Protein AF-A0A849NPD4-F1 (afdb_monomer_lite)

Structure (mmCIF, N/CA/C/O backbone):
data_AF-A0A849NPD4-F1
#
_entry.id   AF-A0A849NPD4-F1
#
loop_
_atom_site.group_PDB
_atom_site.id
_atom_site.type_symbol
_atom_site.label_atom_id
_atom_site.label_alt_id
_atom_site.label_comp_id
_atom_site.label_asym_id
_atom_site.label_entity_id
_atom_site.label_seq_id
_atom_site.pdbx_PDB_ins_code
_atom_site.Cartn_x
_atom_site.Cartn_y
_atom_site.Cartn_z
_atom_site.occupancy
_atom_site.B_iso_or_equiv
_atom_site.auth_seq_id
_atom_site.auth_comp_id
_atom_site.auth_asym_id
_atom_site.auth_atom_id
_atom_site.pdbx_PDB_model_num
ATOM 1 N N . ASP A 1 1 ? 17.477 3.605 -2.803 1.00 80.06 1 ASP A N 1
ATOM 2 C CA . ASP A 1 1 ? 16.207 3.188 -2.191 1.00 80.06 1 ASP A CA 1
ATOM 3 C C . ASP A 1 1 ? 15.323 2.593 -3.283 1.00 80.06 1 ASP A C 1
ATOM 5 O O . ASP A 1 1 ? 15.224 3.209 -4.337 1.00 80.06 1 ASP A O 1
ATOM 9 N N . MET A 1 2 ? 14.786 1.384 -3.091 1.00 84.69 2 MET A N 1
ATOM 10 C CA . MET A 1 2 ? 13.917 0.718 -4.078 1.00 84.69 2 MET A CA 1
ATOM 11 C C . MET A 1 2 ? 12.436 0.998 -3.852 1.00 84.69 2 MET A C 1
ATOM 13 O O . MET A 1 2 ? 11.646 0.790 -4.763 1.00 84.69 2 MET A O 1
ATOM 17 N N . MET A 1 3 ? 12.047 1.435 -2.655 1.00 86.75 3 MET A N 1
ATOM 18 C CA . MET A 1 3 ? 10.638 1.609 -2.313 1.00 86.75 3 MET A CA 1
ATOM 19 C C . MET A 1 3 ? 10.094 2.930 -2.845 1.00 86.75 3 MET A C 1
ATOM 21 O O . MET A 1 3 ? 8.943 2.983 -3.275 1.00 86.75 3 MET A O 1
ATOM 25 N N . GLU A 1 4 ? 10.919 3.978 -2.854 1.00 88.88 4 GLU A N 1
ATOM 26 C CA . GLU A 1 4 ? 10.524 5.341 -3.232 1.00 88.88 4 GLU A CA 1
ATOM 27 C C . GLU A 1 4 ? 9.765 5.448 -4.570 1.00 88.88 4 GLU A C 1
ATOM 29 O O . GLU A 1 4 ? 8.689 6.053 -4.578 1.00 88.88 4 GLU A O 1
ATOM 34 N N . PRO A 1 5 ? 10.190 4.799 -5.675 1.00 88.25 5 PRO A N 1
ATOM 35 C CA . PRO A 1 5 ? 9.451 4.845 -6.941 1.00 88.25 5 PRO A CA 1
ATOM 36 C C . PRO A 1 5 ? 8.030 4.269 -6.863 1.00 88.25 5 PRO A C 1
ATOM 38 O O . PRO A 1 5 ? 7.179 4.619 -7.681 1.00 88.25 5 PRO A O 1
ATOM 41 N N . TYR A 1 6 ? 7.756 3.395 -5.889 1.00 89.25 6 TYR A N 1
ATOM 42 C CA . TYR A 1 6 ? 6.475 2.703 -5.763 1.00 89.25 6 TYR A CA 1
ATOM 43 C C . TYR A 1 6 ? 5.534 3.326 -4.729 1.00 89.25 6 TYR A C 1
ATOM 45 O O . TYR A 1 6 ? 4.329 3.078 -4.791 1.00 89.25 6 TYR A O 1
ATOM 53 N N . ARG A 1 7 ? 6.030 4.161 -3.805 1.00 89.44 7 ARG A N 1
ATOM 54 C CA . ARG A 1 7 ? 5.213 4.730 -2.714 1.00 89.44 7 ARG A CA 1
ATOM 55 C C . ARG A 1 7 ? 3.984 5.471 -3.237 1.00 89.44 7 ARG A C 1
ATOM 57 O O . ARG A 1 7 ? 2.857 5.078 -2.945 1.00 89.44 7 ARG A O 1
ATOM 64 N N . VAL A 1 8 ? 4.193 6.469 -4.091 1.00 89.50 8 VAL A N 1
ATOM 65 C CA . VAL A 1 8 ? 3.104 7.288 -4.644 1.00 89.50 8 VAL A CA 1
ATOM 66 C C . VAL A 1 8 ? 2.180 6.491 -5.584 1.00 89.50 8 VAL A C 1
ATOM 68 O O . VAL A 1 8 ? 0.963 6.473 -5.363 1.00 89.50 8 VAL A O 1
ATOM 71 N N . PRO A 1 9 ? 2.681 5.816 -6.640 1.00 87.56 9 PRO A N 1
ATOM 72 C CA . PRO A 1 9 ? 1.796 5.170 -7.607 1.00 87.56 9 PRO A CA 1
ATOM 73 C C . PRO A 1 9 ? 1.086 3.924 -7.061 1.00 87.56 9 PRO A C 1
ATOM 75 O O . PRO A 1 9 ? -0.017 3.607 -7.525 1.00 87.56 9 PRO A O 1
ATOM 78 N N . PHE A 1 10 ? 1.669 3.229 -6.078 1.00 87.81 10 PHE A N 1
ATOM 79 C CA . PHE A 1 10 ? 1.086 2.000 -5.543 1.00 87.81 10 PHE A CA 1
ATOM 80 C C . PHE A 1 10 ? 0.393 2.210 -4.209 1.00 87.81 10 PHE A C 1
ATOM 82 O O . PHE A 1 10 ? -0.785 1.875 -4.127 1.00 87.81 10 PHE A O 1
ATOM 89 N N . VAL A 1 11 ? 1.066 2.766 -3.203 1.00 91.12 11 VAL A N 1
ATOM 90 C CA . VAL A 1 11 ? 0.513 2.866 -1.846 1.00 91.12 11 VAL A CA 1
ATOM 91 C C . VAL A 1 11 ? -0.432 4.058 -1.731 1.00 91.12 11 VAL A C 1
ATOM 93 O O . VAL A 1 11 ? -1.616 3.865 -1.455 1.00 91.12 11 VAL A O 1
ATOM 96 N N . ASP A 1 12 ? 0.039 5.271 -2.019 1.00 94.00 12 ASP A N 1
ATOM 97 C CA . ASP A 1 12 ? -0.737 6.490 -1.755 1.00 94.00 12 ASP A CA 1
ATOM 98 C C . ASP A 1 12 ? -2.017 6.533 -2.591 1.00 94.00 12 ASP A C 1
ATOM 100 O O . ASP A 1 12 ? -3.113 6.738 -2.067 1.00 94.00 12 ASP A O 1
ATOM 104 N N . ARG A 1 13 ? -1.914 6.251 -3.897 1.00 93.31 13 ARG A N 1
ATOM 105 C CA . ARG A 1 13 ? -3.090 6.187 -4.781 1.00 93.31 13 ARG A CA 1
ATOM 106 C C . ARG A 1 13 ? -4.098 5.125 -4.350 1.00 93.31 13 ARG A C 1
ATO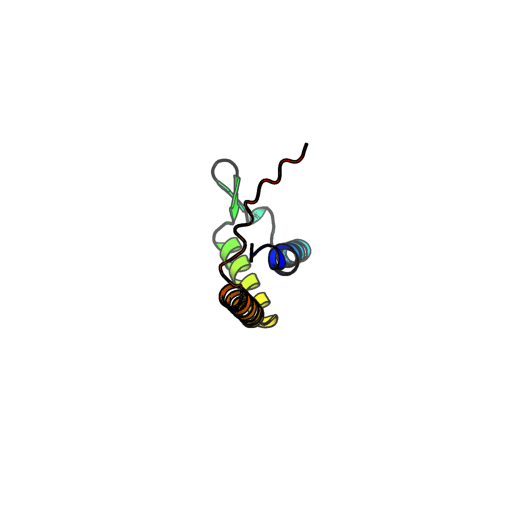M 108 O O . ARG A 1 13 ? -5.301 5.334 -4.505 1.00 93.31 13 ARG A O 1
ATOM 115 N N . TRP A 1 14 ? -3.635 3.993 -3.825 1.00 94.25 14 TRP A N 1
ATOM 116 C CA . TRP A 1 14 ? -4.527 2.953 -3.322 1.00 94.25 14 TRP A CA 1
ATOM 117 C C . TRP A 1 14 ? -5.248 3.402 -2.049 1.00 94.25 14 TRP A C 1
ATOM 119 O O . TRP A 1 14 ? -6.473 3.295 -1.986 1.00 94.25 14 TRP A O 1
ATOM 129 N N . VAL A 1 15 ? -4.528 3.973 -1.079 1.00 94.19 15 VAL A N 1
ATOM 130 C CA . VAL A 1 15 ? -5.123 4.500 0.158 1.00 94.19 15 VAL A CA 1
ATOM 131 C C . VAL A 1 15 ? -6.139 5.601 -0.155 1.00 94.19 15 VAL A C 1
ATOM 133 O O . VAL A 1 15 ? -7.264 5.553 0.340 1.00 94.19 15 VAL A O 1
ATOM 136 N N . LEU A 1 16 ? -5.801 6.542 -1.041 1.00 94.25 16 LEU A N 1
ATOM 137 C CA . LEU A 1 16 ? -6.723 7.596 -1.472 1.00 94.25 16 LEU A CA 1
ATOM 138 C C . LEU A 1 16 ? -7.990 7.026 -2.122 1.00 94.25 16 LEU A C 1
ATOM 140 O O . LEU A 1 16 ? -9.094 7.476 -1.810 1.00 94.25 16 LEU A O 1
ATOM 144 N N . ALA A 1 17 ? -7.866 6.005 -2.975 1.00 92.94 17 ALA A N 1
ATOM 145 C CA . ALA A 1 17 ? -9.021 5.341 -3.578 1.00 92.94 17 ALA A CA 1
ATOM 146 C C . ALA A 1 17 ? -9.906 4.643 -2.529 1.00 92.94 17 ALA A C 1
ATOM 148 O O . ALA A 1 17 ? -11.134 4.718 -2.610 1.00 92.94 17 ALA A O 1
ATOM 149 N N . MET A 1 18 ? -9.302 4.001 -1.526 1.00 92.62 18 MET A N 1
ATOM 150 C CA . MET A 1 18 ? -10.020 3.361 -0.419 1.00 92.62 18 MET A CA 1
ATOM 151 C C . MET A 1 18 ? -10.783 4.387 0.433 1.00 92.62 18 MET A C 1
ATOM 153 O O . MET A 1 18 ? -11.937 4.144 0.798 1.00 92.62 18 MET A O 1
ATOM 157 N N . CYS A 1 19 ? -10.173 5.544 0.711 1.00 92.69 19 CYS A N 1
ATOM 158 C CA . CYS A 1 19 ? -10.813 6.655 1.416 1.00 92.69 19 CYS A CA 1
ATOM 159 C C . CYS A 1 19 ? -11.978 7.240 0.607 1.00 92.69 19 CYS A C 1
ATOM 161 O O . CYS A 1 19 ? -13.083 7.368 1.132 1.00 92.69 19 CYS A O 1
ATOM 163 N N . HIS A 1 20 ? -11.770 7.519 -0.686 1.00 94.25 20 HIS A N 1
ATOM 164 C CA . HIS A 1 20 ? -12.817 8.031 -1.580 1.00 94.25 20 HIS A CA 1
ATOM 165 C C . HIS A 1 20 ? -14.031 7.092 -1.599 1.00 94.25 20 HIS A C 1
ATOM 167 O O . HIS A 1 20 ? -15.173 7.527 -1.461 1.00 94.25 20 HIS A O 1
ATOM 173 N N . ARG A 1 21 ? -13.794 5.779 -1.709 1.00 92.94 21 ARG A N 1
ATOM 174 C CA . ARG A 1 21 ? -14.846 4.748 -1.746 1.00 92.94 21 ARG A CA 1
ATOM 175 C C . ARG A 1 21 ? -15.457 4.439 -0.377 1.00 92.94 21 ARG A C 1
ATOM 177 O O . ARG A 1 21 ? -16.270 3.523 -0.280 1.00 92.94 21 ARG A O 1
ATOM 184 N N . ARG A 1 22 ? -15.061 5.156 0.683 1.00 91.31 22 ARG A N 1
ATOM 185 C CA . ARG A 1 22 ? -15.478 4.914 2.077 1.00 91.31 22 ARG A CA 1
ATOM 186 C C . ARG A 1 22 ? -15.229 3.472 2.545 1.00 91.31 22 ARG A C 1
ATOM 188 O O . ARG A 1 22 ? -15.928 2.972 3.424 1.00 91.31 22 ARG A O 1
ATOM 195 N N . GLN A 1 23 ? -14.238 2.800 1.957 1.00 89.50 23 GLN A N 1
ATOM 196 C CA . GLN A 1 23 ? -13.816 1.445 2.333 1.00 89.50 23 GLN A CA 1
ATOM 197 C C . GLN A 1 23 ? -12.904 1.463 3.567 1.00 89.50 23 GLN A C 1
ATOM 199 O O . GLN A 1 23 ? -12.824 0.473 4.295 1.00 89.50 23 GLN A O 1
ATOM 204 N N . ILE A 1 24 ? -12.261 2.605 3.820 1.00 89.56 24 ILE A N 1
ATOM 205 C CA . ILE A 1 24 ? -11.609 2.955 5.082 1.00 89.56 24 ILE A CA 1
ATOM 206 C C . ILE A 1 24 ? -12.409 4.097 5.704 1.00 89.56 24 ILE A C 1
ATOM 208 O O . ILE A 1 24 ? -12.764 5.062 5.026 1.00 89.56 24 ILE A O 1
ATOM 212 N N . ARG A 1 25 ? -12.712 3.968 6.993 1.00 91.12 25 ARG A N 1
ATOM 213 C CA . ARG A 1 25 ? -13.512 4.910 7.778 1.00 91.12 25 ARG A CA 1
ATOM 214 C C . ARG A 1 25 ? -12.875 5.069 9.165 1.00 91.12 25 ARG A C 1
ATOM 216 O O . ARG A 1 25 ? -12.206 4.133 9.609 1.00 91.12 25 ARG A O 1
ATOM 223 N N . PRO A 1 26 ? -13.075 6.205 9.860 1.00 93.56 26 PRO A N 1
ATOM 224 C CA . PRO A 1 26 ? -12.489 6.434 11.187 1.00 93.56 26 PRO A CA 1
ATOM 225 C C . PRO A 1 26 ? -12.881 5.381 12.237 1.00 93.56 26 PRO A C 1
ATOM 227 O O . PRO A 1 26 ? -12.067 5.011 13.076 1.00 93.56 26 PRO A O 1
ATOM 230 N N . ASP A 1 27 ? -14.097 4.835 12.145 1.00 94.56 27 ASP A N 1
ATOM 231 C CA . ASP A 1 27 ? -14.597 3.734 12.987 1.00 94.56 27 ASP A CA 1
ATOM 232 C C . ASP A 1 27 ? -13.777 2.432 12.854 1.00 94.56 27 ASP A C 1
ATOM 234 O O . ASP A 1 27 ? -13.777 1.583 13.747 1.00 94.56 27 ASP A O 1
ATOM 238 N N . GLY A 1 28 ? -13.027 2.288 11.760 1.00 94.50 28 GLY A N 1
ATOM 239 C CA . GLY A 1 28 ? -12.140 1.168 11.497 1.00 94.50 28 GLY A CA 1
ATOM 240 C C . GLY A 1 28 ? -10.830 1.201 12.281 1.00 94.50 28 GLY A C 1
ATOM 241 O O . GLY A 1 28 ? -10.060 0.242 12.166 1.00 94.50 28 GLY A O 1
ATOM 242 N N . PHE A 1 29 ? -10.591 2.255 13.059 1.00 96.94 29 PHE A N 1
ATOM 243 C CA . PHE A 1 29 ? -9.389 2.452 13.855 1.00 96.94 29 PHE A CA 1
ATOM 244 C C . PHE A 1 29 ? -9.680 2.353 15.357 1.00 96.94 29 PHE A C 1
ATOM 246 O O . PHE A 1 29 ? -10.817 2.484 15.820 1.00 96.94 29 PHE A O 1
ATOM 253 N N . GLU A 1 30 ? -8.629 2.082 16.119 1.00 97.19 30 GLU A N 1
ATOM 254 C CA . GLU A 1 30 ? -8.620 2.074 17.577 1.00 97.19 30 GLU A CA 1
ATOM 255 C C . GLU A 1 30 ? -7.359 2.784 18.099 1.00 97.19 30 GLU A C 1
ATOM 257 O O . GLU A 1 30 ? -6.310 2.713 17.446 1.00 97.19 30 GLU A O 1
ATOM 262 N N . PRO A 1 31 ? -7.436 3.492 19.241 1.00 97.25 31 PRO A N 1
ATOM 263 C CA . PRO A 1 31 ? -6.256 4.071 19.875 1.00 97.25 31 PRO A CA 1
ATOM 264 C C . PRO A 1 31 ? -5.242 2.986 20.251 1.00 97.25 31 PRO A C 1
ATOM 266 O O . PRO A 1 31 ? -5.608 1.935 20.778 1.00 97.25 31 PRO A O 1
ATOM 269 N N . ALA A 1 32 ? -3.961 3.246 20.005 1.00 96.56 32 ALA A N 1
ATOM 270 C CA . ALA A 1 32 ? -2.864 2.355 20.362 1.00 96.56 32 ALA A CA 1
ATOM 271 C C . ALA A 1 32 ? -1.638 3.181 20.779 1.00 96.56 32 ALA A C 1
ATOM 273 O O . ALA A 1 32 ? -0.919 3.714 19.932 1.00 96.56 32 ALA A O 1
ATOM 274 N N . GLY A 1 33 ? -1.401 3.290 22.090 1.00 94.69 33 GLY A N 1
ATOM 275 C CA . GLY A 1 33 ? -0.323 4.115 22.641 1.00 94.69 33 GLY A CA 1
ATOM 276 C C . GLY A 1 33 ? -0.502 5.592 22.281 1.00 94.69 33 GLY A C 1
ATOM 277 O O . GLY A 1 33 ? -1.531 6.184 22.589 1.00 94.69 33 GLY A O 1
ATOM 278 N N . ASN A 1 34 ? 0.490 6.170 21.604 1.00 95.25 34 ASN A N 1
ATOM 279 C CA . ASN A 1 34 ? 0.475 7.548 21.100 1.00 95.25 34 ASN A CA 1
ATOM 280 C C . ASN A 1 34 ? -0.066 7.674 19.660 1.00 95.25 34 ASN A C 1
ATOM 282 O O . ASN A 1 34 ? 0.157 8.695 19.011 1.00 95.25 34 ASN A O 1
ATOM 286 N N . GLY A 1 35 ? -0.745 6.649 19.140 1.00 95.56 35 GLY A N 1
ATOM 287 C CA . GLY A 1 35 ? -1.211 6.629 17.759 1.00 95.56 35 GLY A CA 1
ATOM 288 C C . GLY A 1 35 ? -2.512 5.865 17.550 1.00 95.56 35 GLY A C 1
ATOM 289 O O . GLY A 1 35 ? -3.262 5.566 18.479 1.00 95.56 35 GLY A O 1
ATOM 290 N N . TRP A 1 36 ? -2.766 5.551 16.284 1.00 96.88 36 TRP A N 1
ATOM 291 C CA . TRP A 1 36 ? -3.947 4.828 15.833 1.00 96.88 36 TRP A CA 1
ATOM 292 C C . TRP A 1 36 ? -3.536 3.519 15.179 1.00 96.88 36 TRP A C 1
ATOM 294 O O . TRP A 1 36 ? -2.564 3.457 14.425 1.00 96.88 36 TRP A O 1
ATOM 304 N N . ARG A 1 37 ? -4.310 2.471 15.434 1.00 96.56 37 ARG A N 1
ATOM 305 C CA . ARG A 1 37 ? -4.151 1.160 14.815 1.00 96.56 37 ARG A CA 1
ATOM 306 C C . ARG A 1 37 ? -5.421 0.795 14.062 1.00 96.56 37 ARG A C 1
ATOM 308 O O . ARG A 1 37 ? -6.522 1.148 14.470 1.00 96.56 37 ARG A O 1
ATOM 315 N N . LEU A 1 38 ? -5.277 0.063 12.963 1.00 95.62 38 LEU A N 1
ATOM 316 C CA . LEU A 1 38 ? -6.415 -0.571 12.303 1.00 95.62 38 LEU A CA 1
ATOM 317 C C . LEU A 1 38 ? -6.959 -1.706 13.168 1.00 95.62 38 LEU A C 1
ATOM 319 O O . LEU A 1 38 ? -6.223 -2.621 13.536 1.00 95.62 38 LEU A O 1
ATOM 323 N N . ARG A 1 39 ? -8.271 -1.707 13.395 1.00 96.19 39 ARG A N 1
ATOM 324 C CA . ARG A 1 39 ? -8.959 -2.861 13.981 1.00 96.19 39 ARG A CA 1
ATOM 325 C C . ARG A 1 39 ? -8.752 -4.084 13.090 1.00 96.19 39 ARG A C 1
ATOM 327 O O . ARG A 1 39 ? -8.757 -3.962 11.862 1.00 96.19 39 ARG A O 1
ATOM 334 N N . LYS A 1 40 ? -8.676 -5.281 13.683 1.00 93.19 40 LYS A N 1
ATOM 335 C CA . LYS A 1 40 ? -8.421 -6.552 12.969 1.00 93.19 40 LYS A CA 1
ATOM 336 C C . LYS A 1 40 ? -9.292 -6.743 11.715 1.00 93.19 40 LYS A C 1
ATOM 338 O O . LYS A 1 40 ? -8.783 -7.108 10.659 1.00 93.19 40 LYS A O 1
ATOM 343 N N . GLY A 1 41 ? -10.591 -6.441 11.805 1.00 92.38 41 GLY A N 1
ATOM 344 C CA . GLY A 1 41 ? -11.512 -6.549 10.666 1.00 92.38 41 GLY A CA 1
ATOM 345 C C . GLY A 1 41 ? -11.226 -5.548 9.538 1.00 92.38 41 GLY A C 1
ATOM 346 O O . GLY A 1 41 ? -11.325 -5.895 8.364 1.00 92.38 41 GLY A O 1
ATOM 347 N N . SER A 1 42 ? -10.839 -4.317 9.875 1.00 93.00 42 SER A N 1
ATOM 348 C CA . SER A 1 42 ? -10.462 -3.287 8.897 1.00 93.00 42 SER A CA 1
ATOM 349 C C . SER A 1 42 ? -9.119 -3.593 8.247 1.00 93.00 42 SER A C 1
ATOM 351 O O . SER A 1 42 ? -8.985 -3.449 7.034 1.00 93.00 42 SER A O 1
ATOM 353 N N . TYR A 1 43 ? -8.160 -4.082 9.035 1.00 94.12 43 TYR A N 1
ATOM 354 C CA . TYR A 1 43 ? -6.862 -4.526 8.544 1.00 94.12 43 TYR A CA 1
ATOM 355 C C . TYR A 1 43 ? -7.005 -5.638 7.500 1.00 94.12 43 TYR A C 1
ATOM 357 O O . TYR A 1 43 ? -6.490 -5.500 6.396 1.00 94.12 43 TYR A O 1
ATOM 365 N N . GLY A 1 44 ? -7.780 -6.689 7.797 1.00 94.38 44 GLY A N 1
ATOM 366 C CA . GLY A 1 44 ? -8.000 -7.791 6.853 1.00 94.38 44 GLY A CA 1
ATOM 367 C C . GLY A 1 44 ? -8.622 -7.332 5.529 1.00 94.38 44 GLY A C 1
ATOM 368 O O . GLY A 1 44 ? -8.185 -7.755 4.459 1.00 94.38 44 GLY A O 1
ATOM 369 N N . ARG A 1 45 ? -9.589 -6.401 5.578 1.00 92.38 45 ARG A N 1
ATOM 370 C CA . ARG A 1 45 ? -10.184 -5.801 4.369 1.00 92.38 45 ARG A CA 1
ATOM 371 C C . ARG A 1 45 ? -9.181 -4.974 3.569 1.00 92.38 45 ARG A C 1
ATOM 373 O O . ARG A 1 45 ? -9.184 -5.048 2.342 1.00 92.38 45 ARG A O 1
ATOM 380 N N . MET A 1 46 ? -8.342 -4.188 4.244 1.00 94.00 46 MET A N 1
ATOM 381 C CA . MET A 1 46 ? -7.279 -3.431 3.583 1.00 94.00 46 MET A CA 1
ATOM 382 C C . MET A 1 46 ? -6.270 -4.368 2.923 1.00 94.00 46 MET A C 1
ATOM 384 O O . MET A 1 46 ? -6.009 -4.215 1.736 1.00 94.00 46 MET A O 1
ATOM 388 N N . LEU A 1 47 ? -5.777 -5.378 3.638 1.00 94.25 47 LEU A N 1
ATOM 389 C CA . LEU A 1 47 ? -4.820 -6.339 3.092 1.00 94.25 47 LEU A CA 1
ATOM 390 C C . LEU A 1 47 ? -5.381 -7.063 1.858 1.00 94.25 47 LEU A C 1
ATOM 392 O O . LEU A 1 47 ? -4.759 -7.046 0.801 1.00 94.25 47 LEU A O 1
ATOM 396 N N . SER A 1 48 ? -6.616 -7.562 1.942 1.00 94.19 48 SER A N 1
ATOM 397 C CA . SER A 1 48 ? -7.274 -8.236 0.810 1.00 94.19 48 SER A CA 1
ATOM 398 C C . SER A 1 48 ? -7.457 -7.312 -0.405 1.00 94.19 48 SER A C 1
ATOM 400 O O . SER A 1 48 ? -7.390 -7.746 -1.555 1.00 94.19 48 SER A O 1
ATOM 402 N N . SER A 1 49 ? -7.733 -6.024 -0.168 1.00 94.12 49 SER A N 1
ATOM 403 C CA . SER A 1 49 ? -7.861 -5.016 -1.230 1.00 94.12 49 SER A CA 1
ATOM 404 C C . SER A 1 49 ? -6.518 -4.734 -1.905 1.00 94.12 49 SER A C 1
ATOM 406 O O . SER A 1 49 ? -6.450 -4.646 -3.132 1.00 94.12 49 SER A O 1
ATOM 408 N N . TRP A 1 50 ? -5.454 -4.626 -1.107 1.00 93.56 50 TRP A N 1
ATOM 409 C CA . TRP A 1 50 ? -4.087 -4.450 -1.585 1.00 93.56 50 TRP A CA 1
ATOM 410 C C 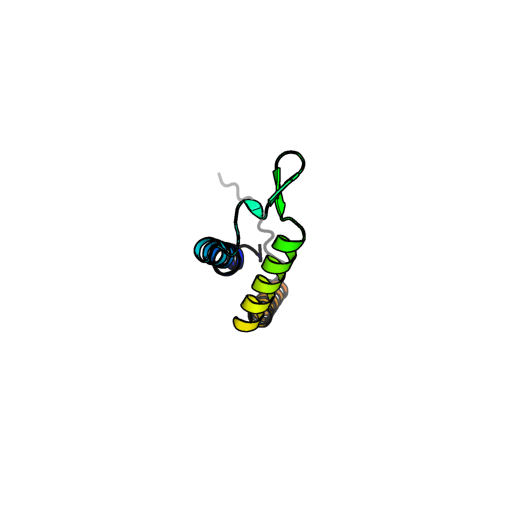. TRP A 1 50 ? -3.646 -5.614 -2.473 1.00 93.56 50 TRP A C 1
ATOM 412 O O . TRP A 1 50 ? -3.265 -5.392 -3.621 1.00 93.56 50 TRP A O 1
ATOM 422 N N . GLU A 1 51 ? -3.782 -6.848 -1.985 1.00 94.00 51 GLU A N 1
ATOM 423 C CA . GLU A 1 51 ? -3.404 -8.065 -2.714 1.00 94.00 51 GLU A CA 1
ATOM 424 C C . GLU A 1 51 ? -4.151 -8.169 -4.046 1.00 94.00 51 GLU A C 1
ATOM 426 O O . GLU A 1 51 ? -3.540 -8.338 -5.101 1.00 94.00 51 GLU A O 1
ATOM 431 N N . ARG A 1 52 ? -5.476 -7.966 -4.028 1.00 93.44 52 ARG A N 1
ATOM 432 C CA . ARG A 1 52 ? -6.297 -8.011 -5.245 1.00 93.44 52 ARG A CA 1
ATOM 433 C C . ARG A 1 52 ? -5.878 -6.952 -6.262 1.00 93.44 52 ARG A C 1
ATOM 435 O O . ARG A 1 52 ? -5.802 -7.238 -7.456 1.00 93.44 52 ARG A O 1
ATOM 442 N N . ARG A 1 53 ? -5.616 -5.724 -5.804 1.00 92.44 53 ARG A N 1
ATOM 443 C CA . ARG A 1 53 ? -5.153 -4.641 -6.676 1.00 92.44 53 ARG A CA 1
ATOM 444 C C . ARG A 1 53 ? -3.792 -4.977 -7.278 1.00 92.44 53 ARG A C 1
ATOM 446 O O . ARG A 1 53 ? -3.625 -4.829 -8.485 1.00 92.44 53 ARG A O 1
ATOM 453 N N . ASN A 1 54 ? -2.839 -5.425 -6.472 1.00 91.00 54 ASN A N 1
ATOM 454 C CA . ASN A 1 54 ? -1.485 -5.698 -6.945 1.00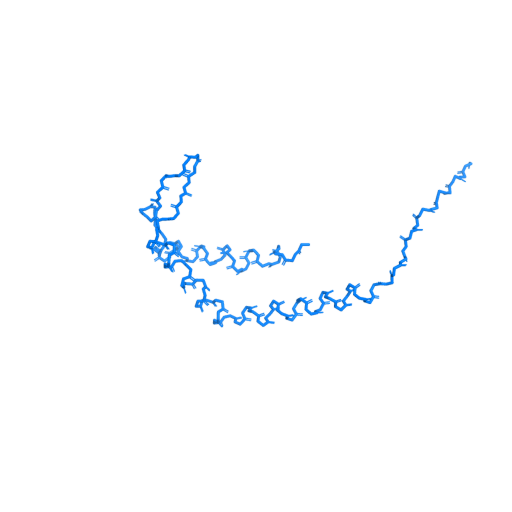 91.00 54 ASN A CA 1
ATOM 455 C C . ASN A 1 54 ? -1.433 -6.872 -7.920 1.00 91.00 54 ASN A C 1
ATOM 457 O O . ASN A 1 54 ? -0.755 -6.759 -8.940 1.00 91.00 54 ASN A O 1
ATOM 461 N N . ALA A 1 55 ? -2.227 -7.918 -7.679 1.00 90.81 55 ALA A N 1
ATOM 462 C CA . ALA A 1 55 ? -2.415 -9.004 -8.634 1.00 90.81 55 ALA A CA 1
ATOM 463 C C . ALA A 1 55 ? -2.948 -8.476 -9.978 1.00 90.81 55 ALA A C 1
ATOM 465 O O . ALA A 1 55 ? -2.400 -8.789 -11.031 1.00 90.81 55 ALA A O 1
ATOM 466 N N . SER A 1 56 ? -3.959 -7.596 -9.955 1.00 90.69 56 SER A N 1
ATOM 467 C CA . SER A 1 56 ? -4.514 -7.012 -11.189 1.00 90.69 56 SER A CA 1
ATOM 468 C C . SER A 1 56 ? -3.536 -6.102 -11.944 1.00 90.69 56 SER A C 1
ATOM 470 O O . SER A 1 56 ? -3.629 -5.973 -13.161 1.00 90.69 56 SER A O 1
ATOM 472 N N . LEU A 1 57 ? -2.592 -5.480 -11.233 1.00 88.94 57 LEU A N 1
ATOM 473 C CA . LEU A 1 57 ? -1.571 -4.603 -11.808 1.00 88.94 57 LEU A CA 1
ATOM 474 C C . LEU A 1 57 ? -0.283 -5.342 -12.190 1.00 88.94 57 LEU A C 1
ATOM 476 O O . LEU A 1 57 ? 0.642 -4.689 -12.670 1.00 88.94 57 LEU A O 1
ATOM 480 N N . ARG A 1 58 ? -0.202 -6.662 -11.958 1.00 89.81 58 ARG A N 1
ATOM 481 C CA . ARG A 1 58 ? 1.021 -7.467 -12.135 1.00 89.81 58 ARG A CA 1
ATOM 482 C C . ARG A 1 58 ? 2.225 -6.820 -11.435 1.00 89.81 58 ARG A C 1
ATOM 484 O O . ARG A 1 58 ? 3.326 -6.758 -11.976 1.00 89.81 58 ARG A O 1
ATOM 491 N N . PHE A 1 59 ? 1.987 -6.270 -10.239 1.00 88.88 59 PHE A N 1
ATOM 492 C CA . PHE A 1 59 ? 2.993 -5.504 -9.501 1.00 88.88 59 PHE A CA 1
ATOM 493 C C . PHE A 1 59 ? 4.247 -6.332 -9.217 1.00 88.88 59 PHE A C 1
ATOM 495 O O . PHE A 1 59 ? 5.350 -5.820 -9.380 1.00 88.88 59 PHE A O 1
ATOM 502 N N . ASP A 1 60 ? 4.071 -7.603 -8.857 1.00 88.88 60 ASP A N 1
ATOM 503 C CA . ASP A 1 60 ? 5.176 -8.498 -8.511 1.00 88.88 60 ASP A CA 1
ATOM 504 C C . ASP A 1 60 ? 6.125 -8.700 -9.696 1.00 88.88 60 ASP A C 1
ATOM 506 O O . ASP A 1 60 ? 7.334 -8.571 -9.541 1.00 88.88 60 ASP A O 1
ATOM 510 N N . GLU A 1 61 ? 5.590 -8.886 -10.905 1.00 91.94 61 GLU A N 1
ATOM 511 C CA . GLU A 1 61 ? 6.400 -9.012 -12.121 1.00 91.94 61 GLU A CA 1
ATOM 512 C C . GLU A 1 61 ? 7.153 -7.719 -12.444 1.00 91.94 61 GLU A C 1
ATOM 514 O O . GLU A 1 61 ? 8.307 -7.740 -12.873 1.00 91.94 61 GLU A O 1
ATOM 519 N N . ARG A 1 62 ? 6.501 -6.567 -12.237 1.00 88.44 62 ARG A N 1
ATOM 520 C CA . ARG A 1 62 ? 7.136 -5.266 -12.452 1.00 88.44 62 ARG A CA 1
ATOM 521 C C . ARG A 1 62 ? 8.279 -5.047 -11.464 1.00 88.44 62 ARG A C 1
ATOM 523 O O . ARG A 1 62 ? 9.350 -4.600 -11.868 1.00 88.44 62 ARG A O 1
ATOM 530 N N . LEU A 1 63 ? 8.048 -5.366 -10.194 1.00 89.81 63 LEU A N 1
ATOM 531 C CA . LEU A 1 63 ? 9.054 -5.279 -9.146 1.00 89.81 63 LEU A CA 1
ATOM 532 C C . LEU A 1 63 ? 10.218 -6.237 -9.426 1.00 89.81 63 LEU A C 1
ATOM 534 O O . LEU A 1 63 ? 11.370 -5.836 -9.302 1.00 89.81 63 LEU A O 1
ATOM 538 N N . GLU A 1 64 ? 9.938 -7.469 -9.849 1.00 92.38 64 GLU A N 1
ATOM 539 C CA . GLU A 1 64 ? 10.955 -8.461 -10.204 1.00 92.38 64 GLU A CA 1
ATOM 540 C C . GLU A 1 64 ? 11.816 -8.006 -11.391 1.00 92.38 64 GLU A C 1
ATOM 542 O O . GLU A 1 64 ? 13.045 -8.101 -11.342 1.00 92.38 64 GLU A O 1
ATOM 547 N N . ALA A 1 65 ? 11.200 -7.430 -12.427 1.00 92.19 65 ALA A N 1
ATOM 548 C CA . ALA A 1 65 ? 11.926 -6.866 -13.562 1.00 92.19 65 ALA A CA 1
ATOM 549 C C . ALA A 1 65 ? 12.852 -5.711 -13.136 1.00 92.19 65 ALA A C 1
ATOM 551 O O . ALA A 1 65 ? 14.031 -5.684 -13.504 1.00 92.19 65 ALA A O 1
ATOM 552 N N . ASP A 1 66 ? 12.345 -4.783 -12.321 1.00 91.44 66 ASP A N 1
ATOM 553 C CA . ASP A 1 66 ? 13.114 -3.637 -11.829 1.00 91.44 66 ASP A CA 1
ATOM 554 C C . ASP A 1 66 ? 14.243 -4.083 -10.865 1.00 91.44 66 ASP A C 1
ATOM 556 O O . ASP A 1 66 ? 15.355 -3.541 -10.913 1.00 91.44 66 ASP A O 1
ATOM 560 N N . LEU A 1 67 ? 14.006 -5.120 -10.049 1.00 91.50 67 LEU A N 1
ATOM 561 C CA . LEU A 1 67 ? 15.012 -5.776 -9.203 1.00 91.50 67 LEU A CA 1
ATOM 562 C C . LEU A 1 67 ? 16.123 -6.414 -10.035 1.00 91.50 67 LEU A C 1
ATOM 564 O O . LEU A 1 67 ? 17.303 -6.171 -9.779 1.00 91.50 67 LEU A O 1
ATOM 568 N N . SER A 1 68 ? 15.763 -7.190 -11.055 1.00 93.62 68 SER A N 1
ATOM 569 C CA . SER A 1 68 ? 16.721 -7.841 -11.950 1.00 93.62 68 SER A CA 1
ATOM 570 C C . SER A 1 68 ? 17.606 -6.816 -12.671 1.00 93.62 68 SER A C 1
ATOM 572 O O . SER A 1 68 ? 18.839 -6.937 -12.698 1.00 93.62 68 SER A O 1
ATOM 574 N N . ALA A 1 69 ? 17.003 -5.729 -13.163 1.00 90.75 69 ALA A N 1
ATOM 575 C CA . ALA A 1 69 ? 17.728 -4.622 -13.777 1.00 90.75 69 ALA A CA 1
ATOM 576 C C . ALA A 1 69 ? 18.667 -3.913 -12.784 1.00 90.75 69 ALA A C 1
ATOM 578 O O . ALA A 1 69 ? 19.784 -3.525 -13.138 1.00 90.75 69 ALA A O 1
ATOM 579 N N . LEU A 1 70 ? 18.253 -3.736 -11.525 1.00 88.94 70 LEU A N 1
ATOM 580 C CA . LEU A 1 70 ? 19.117 -3.179 -10.483 1.00 88.94 70 LEU A CA 1
ATOM 581 C C . LEU A 1 70 ? 20.293 -4.111 -10.160 1.00 88.94 70 LEU A C 1
ATOM 583 O O . LEU A 1 70 ? 21.429 -3.644 -10.104 1.00 88.94 70 LEU A O 1
ATOM 587 N N . CYS A 1 71 ? 20.044 -5.409 -9.989 1.00 91.12 71 CYS A N 1
ATOM 588 C CA . CYS A 1 71 ? 21.081 -6.408 -9.731 1.00 91.12 71 CYS A CA 1
ATOM 589 C C . CYS A 1 71 ? 22.124 -6.453 -10.853 1.00 91.12 71 CYS A C 1
ATOM 591 O O . CYS A 1 71 ? 23.319 -6.509 -10.566 1.00 91.12 71 CYS A O 1
ATOM 593 N N . THR A 1 72 ? 21.683 -6.365 -12.109 1.00 92.62 72 THR A N 1
ATOM 594 C CA . THR A 1 72 ? 22.570 -6.296 -13.280 1.00 92.62 72 THR A CA 1
ATOM 595 C C . THR A 1 72 ? 23.456 -5.052 -13.213 1.00 92.62 72 THR A C 1
ATOM 597 O O . THR A 1 72 ? 24.678 -5.164 -13.213 1.00 92.62 72 THR A O 1
ATOM 600 N N . ARG A 1 73 ? 22.869 -3.868 -12.990 1.00 90.00 73 ARG A N 1
ATOM 601 C CA . ARG A 1 73 ? 23.636 -2.615 -12.848 1.00 90.00 73 ARG A CA 1
ATOM 602 C C . ARG A 1 73 ? 24.642 -2.639 -11.698 1.00 90.00 73 ARG A C 1
ATOM 604 O O . ARG A 1 73 ? 25.721 -2.069 -11.821 1.00 90.00 73 ARG A O 1
ATOM 611 N N . LEU A 1 74 ? 24.294 -3.255 -10.568 1.00 88.81 74 LEU A N 1
ATOM 612 C CA . LEU A 1 74 ? 25.202 -3.369 -9.424 1.00 88.81 74 LEU A CA 1
ATOM 613 C C . LEU A 1 74 ? 26.348 -4.353 -9.683 1.00 88.81 74 LEU A C 1
ATOM 615 O O . LEU A 1 74 ? 27.435 -4.156 -9.145 1.00 88.81 74 LEU A O 1
ATOM 619 N N . ARG A 1 75 ? 26.111 -5.390 -10.492 1.00 90.31 75 ARG A N 1
ATOM 620 C CA . ARG A 1 75 ? 27.132 -6.357 -10.908 1.00 90.31 75 ARG A CA 1
ATOM 621 C C . ARG A 1 75 ? 28.098 -5.758 -11.928 1.00 90.31 75 ARG A C 1
ATOM 623 O O . ARG A 1 75 ? 29.300 -5.961 -11.797 1.00 90.31 75 ARG A O 1
ATOM 630 N N . ASP A 1 76 ? 27.572 -4.999 -12.884 1.00 86.69 76 ASP A N 1
ATOM 631 C CA . ASP A 1 76 ? 28.346 -4.435 -13.993 1.00 86.69 76 ASP A CA 1
ATOM 632 C C . ASP A 1 76 ? 29.081 -3.144 -13.614 1.00 86.69 76 ASP A C 1
ATOM 634 O O . ASP A 1 76 ? 29.930 -2.667 -14.364 1.00 86.69 76 ASP A O 1
ATOM 638 N N . LYS A 1 77 ? 28.789 -2.567 -12.440 1.00 74.56 77 LYS A N 1
ATOM 639 C CA . LYS A 1 77 ? 29.525 -1.413 -11.924 1.00 74.56 77 LYS A CA 1
ATOM 640 C C . LYS A 1 77 ? 30.955 -1.849 -11.561 1.00 74.56 77 LYS A C 1
ATOM 642 O O . LYS A 1 77 ? 31.122 -2.588 -10.585 1.00 74.56 77 LYS A O 1
ATOM 647 N N . PRO A 1 78 ? 32.001 -1.383 -12.273 1.00 65.62 78 PRO A N 1
ATOM 648 C CA . PRO A 1 78 ? 33.371 -1.708 -11.909 1.00 65.62 78 PRO A CA 1
ATOM 649 C C . PRO A 1 78 ? 33.658 -1.195 -10.494 1.00 65.62 78 PRO A C 1
ATOM 651 O O . PRO A 1 78 ? 33.299 -0.072 -10.123 1.00 65.62 78 PRO A O 1
ATOM 654 N N . ARG A 1 79 ? 34.299 -2.035 -9.675 1.00 62.25 79 ARG A N 1
ATOM 655 C CA . ARG A 1 79 ? 34.783 -1.652 -8.343 1.00 62.25 79 ARG A CA 1
ATOM 656 C C . ARG A 1 79 ? 35.989 -0.721 -8.503 1.00 62.25 79 ARG A C 1
ATOM 658 O O . ARG A 1 79 ? 37.122 -1.165 -8.374 1.00 62.25 79 ARG A O 1
ATOM 665 N N . GLY A 1 80 ? 35.758 0.555 -8.796 1.00 58.78 80 GLY A N 1
ATOM 666 C CA . GLY A 1 80 ? 36.844 1.530 -8.879 1.00 58.78 80 GLY A CA 1
ATOM 667 C C . GLY A 1 80 ? 36.429 2.898 -9.408 1.00 58.78 80 GLY A C 1
ATOM 668 O O . GLY A 1 80 ? 36.437 3.112 -10.607 1.00 58.78 80 GLY A O 1
ATOM 669 N N . SER A 1 81 ? 36.120 3.812 -8.489 1.00 49.59 81 SER A N 1
ATOM 670 C CA . SER A 1 81 ? 36.757 5.137 -8.448 1.00 49.59 81 SER A CA 1
ATOM 671 C C . SER A 1 81 ? 36.926 5.463 -6.968 1.00 49.59 81 SER A C 1
ATOM 673 O O . SER A 1 81 ? 36.018 5.956 -6.300 1.00 49.59 81 SER A O 1
ATOM 675 N N . ARG A 1 82 ? 38.073 5.058 -6.415 1.00 56.34 82 ARG A N 1
ATOM 676 C CA . ARG A 1 82 ? 38.677 5.794 -5.306 1.00 56.34 82 ARG A CA 1
ATOM 677 C C . ARG A 1 82 ? 39.426 6.946 -5.964 1.00 56.34 82 ARG 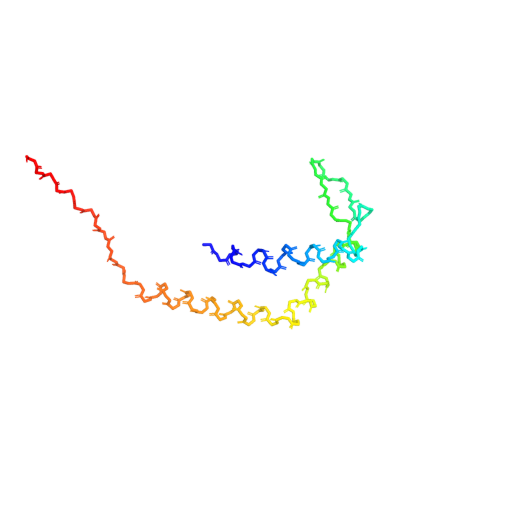A C 1
ATOM 679 O O . ARG A 1 82 ? 40.627 6.834 -6.148 1.00 56.34 82 ARG A O 1
ATOM 686 N N . ASP A 1 83 ? 38.729 8.023 -6.296 1.00 52.59 83 ASP A N 1
ATOM 687 C CA . ASP A 1 83 ? 39.411 9.281 -6.592 1.00 52.59 83 ASP A CA 1
ATOM 688 C C . ASP A 1 83 ? 39.470 10.074 -5.294 1.00 52.59 83 ASP A C 1
ATOM 690 O O . ASP A 1 83 ? 38.709 11.001 -5.029 1.00 52.59 83 ASP A O 1
ATOM 694 N N . GLY A 1 84 ? 40.360 9.602 -4.425 1.00 54.97 84 GLY A N 1
ATOM 695 C CA . GLY A 1 84 ? 41.158 10.521 -3.648 1.00 54.97 84 GLY A CA 1
ATOM 696 C C . GLY A 1 84 ? 42.371 10.849 -4.501 1.00 54.97 84 GLY A C 1
ATOM 697 O O . GLY A 1 84 ? 43.305 10.059 -4.535 1.00 54.97 84 GLY A O 1
ATOM 698 N N . GLU A 1 85 ? 42.366 12.001 -5.159 1.00 43.12 85 GLU A N 1
ATOM 699 C CA . GLU A 1 85 ? 43.614 12.682 -5.475 1.00 43.12 85 GLU A CA 1
ATOM 700 C C . GLU A 1 85 ? 43.441 14.167 -5.170 1.00 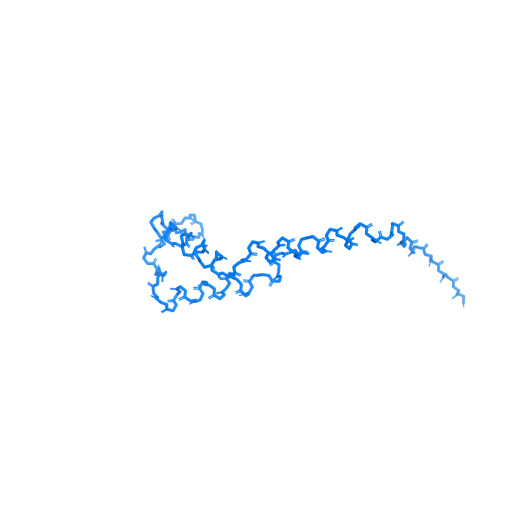43.12 85 GLU A C 1
ATOM 702 O O . GLU A 1 85 ? 42.766 14.933 -5.855 1.00 43.12 85 GLU A O 1
ATOM 707 N N . VAL A 1 86 ? 44.010 14.524 -4.024 1.00 55.94 86 VAL A N 1
ATOM 708 C CA . VAL A 1 86 ? 44.354 15.878 -3.629 1.00 55.94 86 VAL A CA 1
ATOM 709 C C . VAL A 1 86 ? 45.348 16.394 -4.666 1.00 55.94 86 VAL A C 1
ATOM 711 O O . VAL A 1 86 ? 46.473 15.907 -4.714 1.00 55.94 86 VAL A O 1
ATOM 714 N N . GLN A 1 87 ? 44.972 17.393 -5.460 1.00 44.84 87 GLN A N 1
ATOM 715 C CA . GLN A 1 87 ? 45.959 18.256 -6.103 1.00 44.84 87 GLN A CA 1
ATOM 716 C C . GLN A 1 87 ? 45.896 19.640 -5.472 1.00 44.84 87 GLN A C 1
ATOM 718 O O . GLN A 1 87 ? 45.013 20.454 -5.732 1.00 44.84 87 GLN A O 1
ATOM 723 N N . ALA A 1 88 ? 46.861 19.847 -4.580 1.00 54.94 88 ALA A N 1
ATOM 724 C CA . ALA A 1 88 ? 47.385 21.147 -4.234 1.00 54.94 88 ALA A CA 1
ATOM 725 C C . ALA A 1 88 ? 48.202 21.681 -5.420 1.00 54.94 88 ALA A C 1
ATOM 727 O O . ALA A 1 88 ? 49.111 20.997 -5.879 1.00 54.94 88 ALA A O 1
ATOM 728 N N . THR A 1 89 ? 47.914 22.903 -5.856 1.00 55.12 89 THR A N 1
ATOM 729 C CA . THR A 1 89 ? 48.822 23.791 -6.607 1.00 55.12 89 THR A CA 1
ATOM 730 C C . THR A 1 89 ? 48.393 25.215 -6.236 1.00 55.12 89 THR A C 1
ATOM 732 O O . THR A 1 89 ? 47.234 25.560 -6.462 1.00 55.12 89 THR A O 1
ATOM 735 N N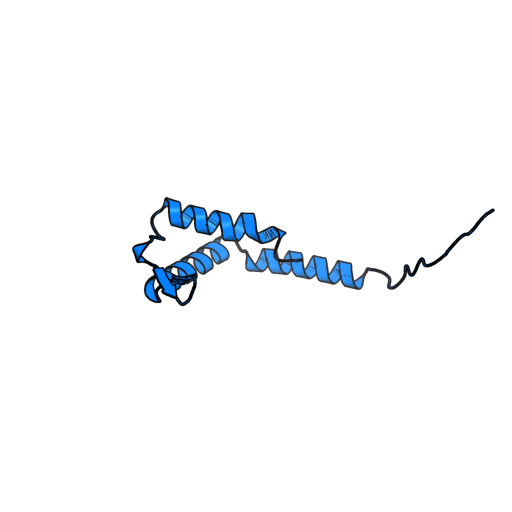 . SER A 1 90 ? 49.127 25.886 -5.340 1.00 55.00 90 SER A N 1
ATOM 736 C CA . SER A 1 90 ? 50.250 26.808 -5.622 1.00 55.00 90 SER A CA 1
ATOM 737 C C . SER A 1 90 ? 49.812 28.097 -6.300 1.00 55.00 90 SER A C 1
ATOM 739 O O . SER A 1 90 ? 49.324 28.019 -7.443 1.00 55.00 90 SER A O 1
#

Foldseek 3Di:
DLCVVCCVVQPVVLVVVCVVVVLDDPVQWDDDDPDIDGDPVSVVSSVVSSVVVCVVVVVVVVSVVVVVVVVVVVVPPDPDDPPPDDDDDD

pLDDT: mean 86.38, std 13.7, range [43.12, 97.25]

Sequence (90 aa):
DMMEPYRVPFVDRWVLAMCHRRQIRPDGFEPAGNGWRLRKGSYGRMLSSWERRNASLRFDERLEADLSALCTRLRDKPRGSRDGEVQATS

Radius of gyration: 21.76 Å; chains: 1; bounding box: 66×36×37 Å

Secondary structure (DSSP, 8-state):
--SHHHIIIIIIHHHHHHHHTTSS-GGGEEEETTEEEE-HHHHHHHHHHHHHHHHHTTHHHHHHHHHHHHHHHHHHS-S-----------